Protein AF-A0AAC9B330-F1 (afdb_monomer_lite)

Secondary structure (DSSP, 8-state):
--GGG----EEETTEEE-PPPGGG-PPTT--EEEEE-TTS-EEEEEPPS-TTTTPPTTTT------SS----------

Sequence (78 aa):
MNDENVSKVRKLGNSVAITLPKKLNVSVGQEFIIVKKENGSITLIPKVENYFKNAKPGEFYTPEINVDYIPSGDEASK

pLDDT: mean 80.66, std 14.72, range [44.34, 97.31]

Organism: NCBI:txid51663

Structure (mmCIF, N/CA/C/O backbone):
data_AF-A0AAC9B330-F1
#
_entry.id   AF-A0AAC9B330-F1
#
loop_
_atom_site.group_PDB
_atom_site.id
_atom_site.type_symbol
_atom_site.label_atom_id
_atom_site.label_alt_id
_atom_site.label_comp_id
_atom_site.label_asym_id
_atom_site.label_entity_id
_atom_site.label_seq_id
_atom_site.pdbx_PDB_ins_code
_atom_site.Cartn_x
_atom_site.Cartn_y
_atom_site.Cartn_z
_atom_site.occupancy
_atom_site.B_iso_or_equiv
_atom_site.auth_seq_id
_atom_site.auth_comp_id
_atom_site.auth_asym_id
_atom_site.auth_atom_id
_atom_site.pdbx_PDB_model_num
ATOM 1 N N . MET A 1 1 ? -16.766 13.239 4.060 1.00 52.09 1 MET A N 1
ATOM 2 C CA . MET A 1 1 ? -15.952 12.116 3.550 1.00 52.09 1 MET A CA 1
ATOM 3 C C . MET A 1 1 ? -16.672 10.863 4.002 1.00 52.09 1 MET A C 1
ATOM 5 O O . MET A 1 1 ? -16.828 10.709 5.202 1.00 52.09 1 MET A O 1
ATOM 9 N N . ASN A 1 2 ? -17.243 10.079 3.088 1.00 52.47 2 ASN A N 1
ATOM 10 C CA . ASN A 1 2 ? -18.026 8.902 3.470 1.00 52.47 2 ASN A CA 1
ATOM 11 C C . ASN A 1 2 ? -17.109 7.860 4.133 1.00 52.47 2 ASN A C 1
ATOM 13 O O . ASN A 1 2 ? -16.006 7.609 3.637 1.00 52.47 2 ASN A O 1
ATOM 17 N N . ASP A 1 3 ? -17.572 7.238 5.219 1.00 60.84 3 ASP A N 1
ATOM 18 C CA . ASP A 1 3 ? -16.805 6.256 6.007 1.00 60.84 3 ASP A CA 1
ATOM 19 C C . ASP A 1 3 ? -16.401 5.000 5.208 1.00 60.84 3 ASP A C 1
ATOM 21 O O . ASP A 1 3 ? -15.518 4.246 5.607 1.00 60.84 3 ASP A O 1
ATOM 25 N N . GLU A 1 4 ? -16.974 4.808 4.018 1.00 64.94 4 GLU A N 1
ATOM 26 C CA . GLU A 1 4 ? -16.689 3.720 3.071 1.00 64.94 4 GLU A CA 1
ATOM 27 C C . GLU A 1 4 ? -15.251 3.689 2.506 1.00 64.94 4 GLU A C 1
ATOM 29 O O . GLU A 1 4 ? -14.892 2.771 1.764 1.00 64.94 4 GLU A O 1
ATOM 34 N N . ASN A 1 5 ? -14.429 4.695 2.822 1.00 73.44 5 ASN A N 1
ATOM 35 C CA . ASN A 1 5 ? -13.011 4.782 2.451 1.00 73.44 5 ASN A CA 1
ATOM 36 C C . ASN A 1 5 ? -12.070 4.842 3.661 1.00 73.44 5 ASN A C 1
ATOM 38 O O . ASN A 1 5 ? -10.874 5.080 3.497 1.00 73.44 5 ASN A O 1
ATOM 42 N N . VAL A 1 6 ? -12.586 4.642 4.873 1.00 86.69 6 VAL A N 1
ATOM 43 C CA . VAL A 1 6 ? -11.786 4.710 6.094 1.00 86.69 6 VAL A CA 1
ATOM 44 C C . VAL A 1 6 ? -11.427 3.296 6.533 1.00 86.69 6 VAL A C 1
ATOM 46 O O . VAL A 1 6 ? -12.272 2.412 6.637 1.00 86.69 6 VAL A O 1
ATOM 49 N N . SER A 1 7 ? -10.145 3.056 6.791 1.00 90.69 7 SER A N 1
ATOM 50 C CA . SER A 1 7 ? -9.664 1.796 7.354 1.00 90.69 7 SER A CA 1
ATOM 51 C C . SER A 1 7 ? -8.747 2.073 8.528 1.00 90.69 7 SER A C 1
ATOM 53 O O . SER A 1 7 ? -7.849 2.909 8.463 1.00 90.69 7 SER A O 1
ATOM 55 N N . LYS A 1 8 ? -8.994 1.367 9.631 1.00 93.31 8 LYS A N 1
ATOM 56 C CA . LYS A 1 8 ? -8.212 1.514 10.854 1.00 93.31 8 LYS A CA 1
ATOM 57 C C . LYS A 1 8 ? -6.967 0.639 10.781 1.00 93.31 8 LYS A C 1
ATOM 59 O O . LYS A 1 8 ? -7.061 -0.556 10.500 1.00 93.31 8 LYS A O 1
ATOM 64 N N . VAL A 1 9 ? -5.819 1.233 11.087 1.00 95.44 9 VAL A N 1
ATOM 65 C CA . VAL A 1 9 ? -4.547 0.518 11.220 1.00 95.44 9 VAL A CA 1
ATOM 66 C C . VAL A 1 9 ? -4.624 -0.467 12.391 1.00 95.44 9 VAL A C 1
ATOM 68 O O . VAL A 1 9 ? -5.149 -0.141 13.458 1.00 95.44 9 VAL A O 1
ATOM 71 N N . ARG A 1 10 ? -4.106 -1.682 12.194 1.00 96.38 10 ARG A N 1
ATOM 72 C CA . ARG A 1 10 ? -4.051 -2.748 13.205 1.00 96.38 10 ARG A CA 1
ATOM 73 C C . ARG A 1 10 ? -2.609 -3.200 13.418 1.00 96.38 10 ARG A C 1
ATOM 75 O O . ARG A 1 10 ? -1.831 -3.240 12.469 1.00 96.38 10 ARG A O 1
ATOM 82 N N . LYS A 1 11 ? -2.253 -3.555 14.655 1.00 97.31 11 LYS A N 1
ATOM 83 C CA . LYS A 1 11 ? -0.942 -4.135 14.983 1.00 97.31 11 LYS A CA 1
ATOM 84 C C . LYS A 1 11 ? -0.878 -5.582 14.488 1.00 97.31 11 LYS A C 1
ATOM 86 O O . LYS A 1 11 ? -1.806 -6.349 14.727 1.00 97.31 11 LYS A O 1
ATOM 91 N N . LEU A 1 12 ? 0.222 -5.943 13.838 1.00 96.12 12 LEU A N 1
ATOM 92 C CA . LEU A 1 12 ? 0.531 -7.295 13.387 1.00 96.12 12 LEU A CA 1
ATOM 93 C C . LEU A 1 12 ? 1.978 -7.610 13.782 1.00 96.12 12 LEU A C 1
ATOM 95 O O . LEU A 1 12 ? 2.920 -7.180 13.120 1.00 96.12 12 LEU A O 1
ATOM 99 N N . GLY A 1 13 ? 2.163 -8.300 14.910 1.00 95.25 13 GLY A N 1
ATOM 100 C CA . GLY A 1 13 ? 3.494 -8.545 15.476 1.00 95.25 13 GLY A CA 1
ATOM 101 C C . GLY A 1 13 ? 4.236 -7.241 15.801 1.00 95.25 13 GLY A C 1
ATOM 102 O O . GLY A 1 13 ? 3.721 -6.402 16.544 1.00 95.25 13 GLY A O 1
ATOM 103 N N . ASN A 1 14 ? 5.434 -7.074 15.229 1.00 96.31 14 ASN A N 1
ATOM 104 C CA . ASN A 1 14 ? 6.244 -5.849 15.322 1.00 96.31 14 ASN A CA 1
ATOM 105 C C . ASN A 1 14 ? 5.969 -4.850 14.176 1.00 96.31 14 ASN A C 1
ATOM 107 O O . ASN A 1 14 ? 6.776 -3.976 13.875 1.00 96.31 14 ASN A O 1
ATOM 111 N N . SER A 1 15 ? 4.851 -5.006 13.475 1.00 95.00 15 SER A N 1
ATOM 112 C CA . SER A 1 15 ? 4.477 -4.173 12.335 1.00 95.00 15 SER A CA 1
ATOM 113 C C . SER A 1 15 ? 3.018 -3.746 12.435 1.00 95.00 15 SER A C 1
ATOM 115 O O . SER A 1 15 ? 2.305 -4.065 13.393 1.00 95.00 15 SER A O 1
ATOM 117 N N . VAL A 1 16 ? 2.567 -2.986 11.443 1.00 95.44 16 VAL A N 1
ATOM 118 C CA . VAL A 1 16 ? 1.175 -2.571 11.312 1.00 95.44 16 VAL A CA 1
ATOM 119 C C . VAL A 1 16 ? 0.632 -2.970 9.949 1.00 95.44 16 VAL A C 1
ATOM 121 O O . VAL A 1 16 ? 1.370 -3.037 8.971 1.00 95.44 16 VAL A O 1
ATOM 124 N N . ALA A 1 17 ? -0.670 -3.218 9.891 1.00 94.19 17 ALA A N 1
ATOM 125 C CA . ALA A 1 17 ? -1.398 -3.521 8.673 1.00 94.19 17 ALA A CA 1
ATOM 126 C C . ALA A 1 17 ? -2.604 -2.587 8.540 1.00 94.19 17 ALA A C 1
ATOM 128 O O . ALA A 1 17 ? -3.248 -2.232 9.531 1.00 94.19 17 ALA A O 1
ATOM 129 N N . ILE A 1 18 ? -2.927 -2.218 7.303 1.00 93.69 18 ILE A N 1
ATOM 130 C CA . ILE A 1 18 ? -4.169 -1.534 6.948 1.00 93.69 18 ILE A CA 1
ATOM 131 C C . ILE A 1 18 ? -4.974 -2.435 6.017 1.00 93.69 18 ILE A C 1
ATOM 133 O O . ILE A 1 18 ? -4.422 -3.102 5.145 1.00 93.69 18 ILE A O 1
ATOM 137 N N . THR A 1 19 ? -6.286 -2.487 6.221 1.00 92.00 19 THR A N 1
ATOM 138 C CA . THR A 1 19 ? -7.178 -3.199 5.306 1.00 92.00 19 THR A CA 1
ATOM 139 C C . THR A 1 19 ? -7.424 -2.333 4.081 1.00 92.00 19 THR A C 1
ATOM 141 O O . THR A 1 19 ? -7.774 -1.164 4.211 1.00 92.00 19 THR A O 1
ATOM 144 N N . LEU A 1 20 ? -7.240 -2.902 2.893 1.00 91.19 20 LEU A N 1
ATOM 145 C CA . LEU A 1 20 ? -7.580 -2.233 1.644 1.00 91.19 20 LEU A CA 1
ATOM 146 C C . LEU A 1 20 ? -9.014 -2.614 1.240 1.00 91.19 20 LEU A C 1
ATOM 148 O O . LEU A 1 20 ? -9.344 -3.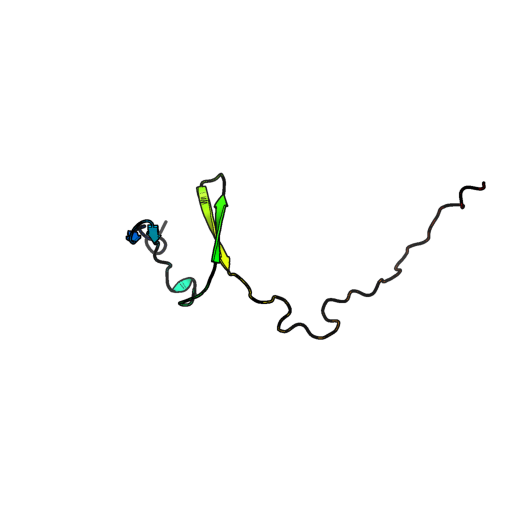804 1.235 1.00 91.19 20 LEU A O 1
ATOM 152 N N . PRO A 1 21 ? -9.886 -1.643 0.912 1.00 89.44 21 PRO A N 1
ATOM 153 C CA . PRO A 1 21 ? -11.223 -1.929 0.402 1.00 89.44 21 PRO A CA 1
ATOM 154 C C . PRO A 1 21 ? -11.190 -2.798 -0.863 1.00 89.44 21 PRO A C 1
ATOM 156 O O . PRO A 1 21 ? -10.405 -2.536 -1.773 1.00 89.44 21 PRO A O 1
ATOM 159 N N . LYS A 1 22 ? -12.105 -3.774 -0.978 1.00 87.75 22 LYS A N 1
ATOM 160 C CA . LYS A 1 22 ? -12.179 -4.690 -2.139 1.00 87.75 22 LYS A CA 1
ATOM 161 C C . LYS A 1 22 ? -12.285 -3.972 -3.488 1.00 87.75 22 LYS A C 1
ATOM 163 O O . LYS A 1 22 ? -11.725 -4.447 -4.465 1.00 87.75 22 LYS A O 1
ATOM 168 N N . LYS A 1 23 ? -12.945 -2.809 -3.532 1.00 88.12 23 LYS A N 1
ATOM 169 C CA . LYS A 1 23 ? -13.093 -1.979 -4.743 1.00 88.12 23 LYS A CA 1
ATOM 170 C C . LYS A 1 23 ? -11.769 -1.494 -5.348 1.00 88.12 23 LYS A C 1
ATOM 172 O O . LYS A 1 23 ? -11.765 -1.046 -6.486 1.00 88.12 23 LYS A O 1
ATOM 177 N N . LEU A 1 24 ? -10.664 -1.574 -4.601 1.00 89.19 24 LEU A N 1
ATOM 178 C CA . LEU A 1 24 ? -9.325 -1.268 -5.108 1.00 89.19 24 LEU A CA 1
ATOM 179 C C . LEU A 1 24 ? -8.717 -2.417 -5.932 1.00 89.19 24 L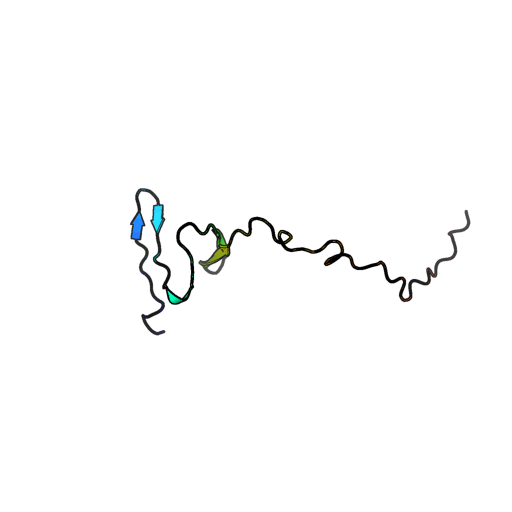EU A C 1
ATOM 181 O O . LEU A 1 24 ? -7.642 -2.235 -6.489 1.00 89.19 24 LEU A O 1
ATOM 185 N N . ASN A 1 25 ? -9.379 -3.581 -6.012 1.00 89.56 25 ASN A N 1
ATOM 186 C CA . ASN A 1 25 ? -8.971 -4.736 -6.823 1.00 89.56 25 ASN A CA 1
ATOM 187 C C . ASN A 1 25 ? -7.523 -5.208 -6.580 1.00 89.56 25 ASN A C 1
ATOM 189 O O . ASN A 1 25 ? -6.870 -5.736 -7.478 1.00 89.56 25 ASN A O 1
ATOM 193 N N . VAL A 1 26 ? -7.020 -5.036 -5.354 1.00 90.81 26 VAL A N 1
ATOM 194 C CA . VAL A 1 26 ? -5.710 -5.554 -4.945 1.00 90.81 26 VAL A CA 1
ATOM 195 C C . VAL A 1 26 ? -5.826 -7.047 -4.661 1.00 90.81 26 VAL A C 1
ATOM 197 O O . VAL A 1 26 ? -6.652 -7.468 -3.847 1.00 90.81 26 VAL A O 1
ATOM 200 N N . SER A 1 27 ? -4.996 -7.844 -5.330 1.00 90.81 27 SER A N 1
ATOM 201 C CA . SER A 1 27 ? -5.009 -9.303 -5.199 1.00 90.81 27 SER A CA 1
ATOM 202 C C . SER A 1 27 ? -4.174 -9.775 -4.007 1.00 90.81 27 SER A C 1
ATOM 204 O O . SER A 1 27 ? -3.198 -9.136 -3.612 1.00 90.81 27 SER A O 1
ATOM 206 N N . VAL A 1 28 ? -4.539 -10.925 -3.433 1.00 89.81 28 VAL A N 1
ATOM 207 C CA . VAL A 1 28 ? -3.727 -11.575 -2.392 1.00 89.81 28 VAL A CA 1
ATOM 208 C C . VAL A 1 28 ? -2.355 -11.925 -2.975 1.00 89.81 28 VAL A C 1
ATOM 210 O O . VAL A 1 28 ? -2.274 -12.493 -4.060 1.00 89.81 28 VAL A O 1
ATOM 213 N N . GLY A 1 29 ? -1.286 -11.574 -2.258 1.00 90.62 29 GLY A N 1
ATOM 214 C CA . GLY A 1 29 ? 0.096 -11.809 -2.691 1.00 90.62 29 GLY A CA 1
ATOM 215 C C . GLY A 1 29 ? 0.679 -10.737 -3.619 1.00 90.62 29 GLY A C 1
ATOM 216 O O . GLY A 1 29 ? 1.850 -10.828 -3.966 1.00 90.62 29 GLY A O 1
ATOM 217 N N . GLN A 1 30 ? -0.087 -9.709 -4.000 1.00 91.56 30 GLN A N 1
ATOM 218 C CA . GLN A 1 30 ? 0.439 -8.598 -4.794 1.00 91.56 30 GLN A CA 1
ATOM 219 C C . GLN A 1 30 ? 1.472 -7.785 -3.993 1.00 91.56 30 GLN A C 1
ATOM 221 O O . GLN A 1 30 ? 1.177 -7.290 -2.904 1.00 91.56 30 GLN A O 1
ATOM 226 N N . GLU A 1 31 ? 2.675 -7.626 -4.549 1.00 93.94 31 GLU A N 1
ATOM 227 C CA . GLU A 1 31 ? 3.760 -6.852 -3.938 1.00 93.94 31 GLU A CA 1
ATOM 228 C C . GLU A 1 31 ? 3.693 -5.368 -4.320 1.00 93.94 31 GLU A C 1
ATOM 230 O O . GLU A 1 31 ? 3.368 -5.004 -5.455 1.00 93.94 31 GLU A O 1
ATOM 235 N N . PHE A 1 32 ? 4.065 -4.501 -3.375 1.00 93.94 32 PHE A N 1
ATOM 236 C CA . PHE A 1 32 ? 4.111 -3.054 -3.571 1.00 93.94 32 PHE A CA 1
ATOM 237 C C . PHE A 1 32 ? 5.405 -2.459 -3.025 1.00 93.94 32 PHE A C 1
ATOM 239 O O . PHE A 1 32 ? 5.883 -2.844 -1.960 1.00 93.94 32 PHE A O 1
ATOM 246 N N . ILE A 1 33 ? 5.911 -1.442 -3.716 1.00 94.69 33 ILE A N 1
ATOM 247 C CA . ILE A 1 33 ? 6.860 -0.483 -3.156 1.00 94.69 33 ILE A CA 1
ATOM 248 C C . ILE A 1 33 ? 6.052 0.536 -2.347 1.00 94.69 33 ILE A C 1
ATOM 250 O O . ILE A 1 33 ? 5.060 1.084 -2.836 1.00 94.69 33 ILE A O 1
ATOM 254 N N . ILE A 1 34 ? 6.473 0.787 -1.107 1.00 94.75 34 ILE A N 1
ATOM 255 C CA . ILE A 1 34 ? 5.805 1.713 -0.187 1.00 94.75 34 ILE A CA 1
ATOM 256 C C . ILE A 1 34 ? 6.647 2.980 -0.062 1.00 94.75 34 ILE A C 1
ATOM 258 O O . ILE A 1 34 ? 7.804 2.920 0.346 1.00 94.75 34 ILE A O 1
ATOM 262 N N . VAL A 1 35 ? 6.053 4.134 -0.372 1.00 96.69 35 VAL A N 1
ATOM 263 C CA . VAL A 1 35 ? 6.716 5.444 -0.273 1.00 96.69 35 VAL A CA 1
ATOM 264 C C . VAL A 1 35 ? 5.913 6.360 0.640 1.00 96.69 35 VAL A C 1
ATOM 266 O O . VAL A 1 35 ? 4.725 6.583 0.405 1.00 96.69 35 VAL A O 1
ATOM 269 N N . LYS A 1 36 ? 6.562 6.928 1.661 1.00 96.19 36 LYS A N 1
ATOM 270 C CA . LYS A 1 36 ? 5.991 7.997 2.489 1.00 96.19 36 LYS A CA 1
ATOM 271 C C . LYS A 1 36 ? 6.453 9.347 1.947 1.00 96.19 36 LYS A C 1
ATOM 273 O O . LYS A 1 36 ? 7.651 9.605 1.898 1.00 96.19 36 LYS A O 1
ATOM 278 N N . LYS A 1 37 ? 5.510 10.198 1.547 1.00 96.31 37 LYS A N 1
ATOM 279 C CA . LYS A 1 37 ? 5.795 11.567 1.094 1.00 96.31 37 LYS A CA 1
ATOM 280 C C . LYS A 1 37 ? 5.846 12.534 2.279 1.00 96.31 37 LYS A C 1
ATOM 282 O O . LYS A 1 37 ? 5.308 12.247 3.349 1.00 96.31 37 LYS A O 1
ATOM 287 N N . GLU A 1 38 ? 6.441 13.706 2.067 1.00 96.94 38 GLU A N 1
ATOM 288 C CA . GLU A 1 38 ? 6.570 14.761 3.086 1.00 96.94 38 GLU A CA 1
ATOM 289 C C . GLU A 1 38 ? 5.216 15.238 3.626 1.00 96.94 38 GLU A C 1
ATOM 291 O O . GLU A 1 38 ? 5.067 15.455 4.824 1.00 96.94 38 GLU A O 1
ATOM 296 N N . ASN A 1 39 ? 4.188 15.290 2.772 1.00 95.06 39 ASN A N 1
ATOM 297 C CA . ASN A 1 39 ? 2.818 15.636 3.166 1.00 95.06 39 ASN A CA 1
ATOM 298 C C . ASN A 1 39 ? 2.103 14.546 3.997 1.00 95.06 39 ASN A C 1
ATOM 300 O O . ASN A 1 39 ? 0.897 14.628 4.219 1.00 95.06 39 ASN A O 1
ATOM 304 N N . GLY A 1 40 ? 2.814 13.491 4.403 1.00 93.50 40 GLY A N 1
ATOM 305 C CA . GLY A 1 40 ? 2.290 12.391 5.207 1.00 93.50 40 GLY A CA 1
ATOM 306 C C . GLY A 1 40 ? 1.539 11.317 4.420 1.00 93.50 40 GLY A C 1
ATOM 307 O O . GLY A 1 40 ? 1.185 10.293 5.005 1.00 93.50 40 GLY A O 1
ATOM 308 N N . SER A 1 41 ? 1.321 11.494 3.113 1.00 94.62 41 SER A N 1
ATOM 309 C CA . SER A 1 41 ? 0.682 10.463 2.289 1.00 94.62 41 SER A CA 1
ATOM 310 C C . SER A 1 41 ? 1.577 9.232 2.125 1.00 94.62 41 SER A C 1
ATOM 312 O O . SER A 1 41 ? 2.800 9.332 1.998 1.00 94.62 41 SER A O 1
ATOM 314 N N . ILE A 1 42 ? 0.950 8.055 2.107 1.00 94.75 42 ILE A N 1
ATOM 315 C CA . ILE A 1 42 ? 1.598 6.779 1.798 1.00 94.75 42 ILE A CA 1
AT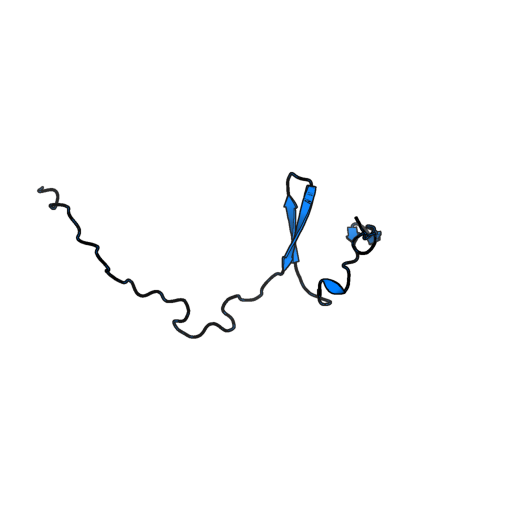OM 316 C C . ILE A 1 42 ? 1.134 6.359 0.407 1.00 94.75 42 ILE A C 1
ATOM 318 O O . ILE A 1 42 ? -0.062 6.227 0.161 1.00 94.75 42 ILE A O 1
ATOM 322 N N . THR A 1 43 ? 2.080 6.166 -0.506 1.00 94.50 43 THR A N 1
ATOM 323 C CA . THR A 1 43 ? 1.819 5.670 -1.860 1.00 94.50 43 THR A CA 1
ATOM 324 C C . THR A 1 43 ? 2.206 4.198 -1.940 1.00 94.50 43 THR A C 1
ATOM 326 O O . THR A 1 43 ? 3.300 3.827 -1.517 1.00 94.50 43 THR A O 1
ATOM 329 N N . LEU A 1 44 ? 1.308 3.379 -2.490 1.00 93.81 44 LEU A N 1
ATOM 330 C CA . LEU A 1 44 ? 1.544 1.971 -2.800 1.00 93.81 44 LEU A CA 1
ATOM 331 C C . LEU A 1 44 ? 1.721 1.842 -4.313 1.00 93.81 44 LEU A C 1
ATOM 333 O O . LEU A 1 44 ? 0.790 2.122 -5.065 1.00 93.81 44 LEU A O 1
ATOM 337 N N . ILE A 1 45 ? 2.907 1.438 -4.758 1.00 93.06 45 ILE A N 1
ATOM 338 C CA . ILE A 1 45 ? 3.232 1.293 -6.181 1.00 93.06 45 ILE A CA 1
ATOM 339 C C . ILE A 1 45 ? 3.365 -0.204 -6.477 1.00 93.06 45 ILE A C 1
ATOM 341 O O . ILE A 1 45 ? 4.276 -0.822 -5.926 1.00 93.06 45 ILE A O 1
ATOM 345 N N . PRO A 1 46 ? 2.478 -0.813 -7.288 1.00 91.75 46 PRO A N 1
ATOM 346 C CA . PRO A 1 46 ? 2.576 -2.228 -7.628 1.00 91.75 46 PRO A CA 1
ATOM 347 C C . PRO A 1 46 ? 3.942 -2.552 -8.225 1.00 91.75 46 PRO A C 1
ATOM 349 O O . PRO A 1 46 ? 4.413 -1.852 -9.124 1.00 91.75 46 PRO A O 1
ATOM 352 N N . LYS A 1 47 ? 4.570 -3.626 -7.756 1.00 89.69 47 LYS A N 1
ATOM 353 C CA . LYS A 1 47 ? 5.785 -4.131 -8.386 1.00 89.69 47 LYS A CA 1
ATOM 354 C C . LYS A 1 47 ? 5.392 -4.861 -9.668 1.00 89.69 47 LYS A C 1
ATOM 356 O O . LYS A 1 47 ? 4.650 -5.838 -9.630 1.00 89.69 47 LYS A O 1
ATOM 361 N N . VAL A 1 48 ? 5.874 -4.374 -10.805 1.00 82.06 48 VAL A N 1
ATOM 362 C CA . VAL A 1 48 ? 5.678 -5.027 -12.102 1.00 82.06 48 VAL A CA 1
ATOM 363 C C . VAL A 1 48 ? 6.913 -5.873 -1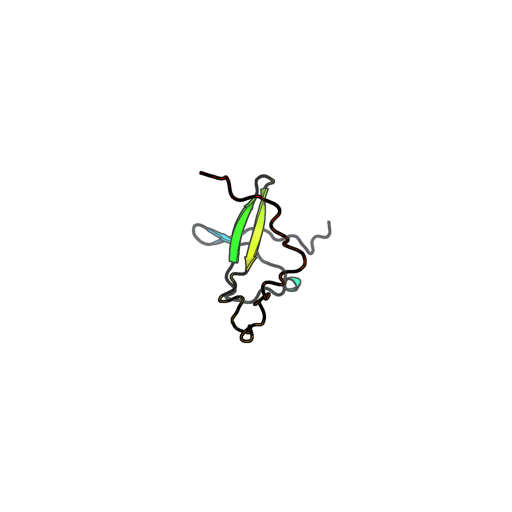2.387 1.00 82.06 48 VAL A C 1
ATOM 365 O O . VAL A 1 48 ? 8.017 -5.340 -12.433 1.00 82.06 48 VAL A O 1
ATOM 368 N N . GLU A 1 49 ? 6.736 -7.187 -12.552 1.00 69.75 49 GLU A N 1
ATOM 369 C CA . GLU A 1 49 ? 7.852 -8.116 -12.793 1.00 69.75 49 GLU A CA 1
ATOM 370 C C . GLU A 1 49 ? 8.620 -7.792 -14.079 1.00 69.75 49 GLU A C 1
ATOM 372 O O . GLU A 1 49 ? 9.840 -7.920 -14.109 1.00 69.75 49 GLU A O 1
ATOM 377 N N . ASN A 1 50 ? 7.922 -7.378 -15.143 1.00 71.44 50 ASN A N 1
ATOM 378 C CA . ASN A 1 50 ? 8.545 -6.989 -16.404 1.00 71.44 50 ASN A CA 1
ATOM 379 C C . ASN A 1 50 ? 7.564 -6.190 -17.279 1.00 71.44 50 ASN A C 1
ATOM 381 O O . ASN A 1 50 ? 6.615 -6.752 -17.829 1.00 71.44 50 ASN A O 1
ATOM 385 N N . TYR A 1 51 ? 7.817 -4.890 -17.445 1.00 65.38 51 TYR A N 1
ATOM 386 C CA . TYR A 1 51 ? 7.023 -4.000 -18.305 1.00 65.38 51 TYR A CA 1
ATOM 387 C C . TYR A 1 51 ? 7.035 -4.412 -19.785 1.00 65.38 51 TYR A C 1
ATOM 389 O O . TYR A 1 51 ? 6.117 -4.079 -20.526 1.00 65.38 51 TYR A O 1
ATOM 397 N N . PHE A 1 52 ? 8.039 -5.183 -20.201 1.00 71.31 52 PHE A N 1
ATOM 398 C CA . PHE A 1 52 ? 8.253 -5.619 -21.577 1.00 71.31 52 PHE A CA 1
ATOM 399 C C . PHE A 1 52 ? 7.872 -7.084 -21.810 1.00 71.31 52 PHE A C 1
ATOM 401 O O . PHE A 1 52 ? 8.152 -7.623 -22.875 1.00 71.31 52 PHE A O 1
ATOM 408 N N . LYS A 1 53 ? 7.222 -7.757 -20.847 1.00 71.69 53 LYS A N 1
ATOM 409 C CA . LYS A 1 53 ? 6.861 -9.184 -20.975 1.00 71.69 53 LYS A CA 1
ATOM 410 C C . LYS A 1 53 ? 6.019 -9.483 -22.220 1.00 71.69 53 LYS A C 1
ATOM 412 O O . LYS A 1 53 ? 6.137 -10.562 -22.787 1.00 71.69 53 LYS A O 1
ATOM 417 N N . ASN A 1 54 ? 5.192 -8.522 -22.630 1.00 73.25 54 ASN A N 1
ATOM 418 C CA . ASN A 1 54 ? 4.337 -8.616 -23.813 1.00 73.25 54 ASN A CA 1
ATOM 419 C C . ASN A 1 54 ? 4.806 -7.706 -24.956 1.00 73.25 54 ASN A C 1
ATOM 421 O O . ASN A 1 54 ? 4.067 -7.534 -25.923 1.00 73.25 54 ASN A O 1
ATOM 425 N N . ALA A 1 55 ? 5.995 -7.109 -24.834 1.00 75.94 55 ALA A N 1
ATOM 426 C CA . ALA A 1 55 ? 6.543 -6.256 -25.872 1.00 75.94 55 ALA A CA 1
ATOM 427 C C . ALA A 1 55 ? 6.845 -7.097 -27.111 1.00 75.94 55 ALA A C 1
ATOM 429 O O . ALA A 1 55 ? 7.540 -8.115 -27.037 1.00 75.94 55 ALA A O 1
ATOM 430 N N . LYS A 1 56 ? 6.348 -6.663 -28.263 1.00 78.00 56 LYS A N 1
ATOM 431 C CA . LYS A 1 56 ? 6.749 -7.228 -29.547 1.00 78.00 56 LYS A CA 1
ATOM 432 C C . LYS A 1 56 ? 8.145 -6.712 -29.912 1.00 78.00 56 LYS A C 1
ATOM 434 O O . LYS A 1 56 ? 8.494 -5.579 -29.563 1.00 78.00 56 LYS A O 1
ATOM 439 N N . PRO A 1 57 ? 8.954 -7.500 -30.642 1.00 75.94 57 PRO A N 1
ATOM 440 C CA . PRO A 1 57 ? 10.211 -7.008 -31.192 1.00 75.94 57 PRO A CA 1
ATOM 441 C C . PRO A 1 57 ? 9.987 -5.703 -31.970 1.00 75.94 57 PRO A C 1
ATOM 443 O O . PRO A 1 57 ? 9.143 -5.654 -32.862 1.00 75.94 57 PRO A O 1
ATOM 446 N N . GLY A 1 58 ? 10.713 -4.644 -31.602 1.00 73.69 58 GLY A N 1
ATOM 447 C CA . GLY A 1 58 ? 10.608 -3.328 -32.241 1.00 73.69 58 GLY A CA 1
ATOM 448 C C . GLY A 1 58 ? 9.459 -2.429 -31.763 1.00 73.69 58 GLY A C 1
ATOM 449 O O . GLY A 1 58 ? 9.377 -1.301 -32.228 1.00 73.69 58 GLY A O 1
ATOM 450 N N . GLU A 1 59 ? 8.607 -2.854 -30.820 1.00 74.75 59 GLU A N 1
ATOM 451 C CA . GLU A 1 59 ? 7.451 -2.054 -30.357 1.00 74.75 59 GLU A CA 1
ATOM 452 C C . GLU A 1 59 ? 7.842 -0.717 -29.707 1.00 74.75 59 GLU A C 1
ATOM 454 O O . GLU A 1 59 ? 7.113 0.265 -29.810 1.00 74.75 59 GLU A O 1
ATOM 459 N N . PHE A 1 60 ? 9.020 -0.664 -29.086 1.00 71.06 60 PHE A N 1
ATOM 460 C CA . PHE A 1 60 ? 9.577 0.545 -28.471 1.00 71.06 60 PHE A CA 1
ATOM 461 C C . PHE A 1 60 ? 10.782 1.101 -29.241 1.00 71.06 60 PHE A C 1
ATOM 463 O O . PHE A 1 60 ? 11.498 1.958 -28.731 1.00 71.06 60 PHE A O 1
ATOM 470 N N . TYR A 1 61 ? 11.034 0.600 -30.454 1.00 73.44 61 TYR A N 1
ATOM 471 C CA . TYR A 1 61 ? 12.073 1.141 -31.318 1.00 73.44 61 TYR A CA 1
ATOM 472 C C . TYR A 1 61 ? 11.513 2.349 -32.067 1.00 73.44 61 TYR A C 1
ATOM 474 O O . TYR A 1 61 ? 10.745 2.209 -33.016 1.00 73.44 61 TYR A O 1
ATOM 482 N N . THR A 1 62 ? 11.901 3.547 -31.645 1.00 70.38 62 THR A N 1
ATOM 483 C CA . THR A 1 62 ? 11.779 4.743 -32.478 1.00 70.38 62 THR A CA 1
ATOM 484 C C . THR A 1 62 ? 12.985 4.784 -33.413 1.00 70.38 62 THR A C 1
ATOM 486 O O . THR A 1 62 ? 14.097 4.983 -32.914 1.00 70.38 62 THR A O 1
ATOM 489 N N . PRO A 1 63 ? 12.815 4.584 -34.735 1.00 71.50 63 PRO A N 1
ATOM 490 C CA . PRO A 1 63 ? 13.900 4.844 -35.669 1.00 71.50 63 PRO A CA 1
ATOM 491 C C . PRO A 1 63 ? 14.347 6.296 -35.509 1.00 71.50 63 PRO A C 1
ATOM 493 O O . PRO A 1 63 ? 13.516 7.182 -35.290 1.00 71.50 63 PRO A O 1
ATOM 496 N N . GLU A 1 64 ? 15.650 6.539 -35.626 1.00 68.38 64 GLU A N 1
ATOM 497 C CA . GLU A 1 64 ? 16.183 7.891 -35.762 1.00 68.38 64 GLU A CA 1
ATOM 498 C C . GLU A 1 64 ? 15.654 8.473 -37.076 1.00 68.38 64 GLU A C 1
ATOM 500 O O . GLU A 1 64 ? 16.224 8.297 -38.152 1.00 68.38 64 GLU A O 1
ATOM 505 N N . ILE A 1 65 ? 14.492 9.120 -37.009 1.00 62.31 65 ILE A N 1
ATOM 506 C CA . ILE A 1 65 ? 14.024 9.976 -38.084 1.00 62.31 65 ILE A CA 1
ATOM 507 C C . ILE A 1 65 ? 14.920 11.206 -38.060 1.00 62.31 65 ILE A C 1
ATOM 509 O O . ILE A 1 65 ? 14.794 12.077 -37.204 1.00 62.31 65 ILE A O 1
ATOM 513 N N . ASN A 1 66 ? 15.840 11.248 -39.019 1.00 61.34 66 ASN A N 1
ATOM 514 C CA . ASN A 1 66 ? 16.630 12.419 -39.374 1.00 61.34 66 ASN A CA 1
ATOM 515 C C . ASN A 1 66 ? 15.704 13.465 -40.032 1.00 61.34 66 ASN A C 1
ATOM 517 O O . ASN A 1 66 ? 15.873 13.839 -41.189 1.00 61.34 66 ASN A O 1
ATOM 521 N N . VAL A 1 67 ? 14.639 13.859 -39.330 1.00 57.62 67 VAL A N 1
ATOM 522 C CA . VAL A 1 67 ? 13.768 14.960 -39.728 1.00 57.62 67 VAL A CA 1
ATOM 523 C C . VAL A 1 67 ? 14.443 16.238 -39.250 1.00 57.62 67 VAL A C 1
ATOM 525 O O . VAL A 1 67 ? 14.327 16.640 -38.098 1.00 57.62 67 VAL A O 1
ATOM 528 N N . ASP A 1 68 ? 15.220 16.814 -40.164 1.00 57.81 68 ASP A N 1
ATOM 529 C CA . ASP A 1 68 ? 15.738 18.184 -40.124 1.00 57.81 68 ASP A CA 1
ATOM 530 C C . ASP A 1 68 ? 17.002 18.458 -39.290 1.00 57.81 68 ASP A C 1
ATOM 532 O O . ASP A 1 68 ? 17.287 19.616 -38.975 1.00 57.81 68 ASP A O 1
ATOM 536 N N . TYR A 1 69 ? 17.844 17.454 -39.000 1.00 59.81 69 TYR A N 1
ATOM 537 C CA . TYR A 1 69 ? 19.210 17.755 -38.549 1.00 59.81 69 TYR A CA 1
ATOM 538 C C . TYR A 1 69 ? 20.093 18.141 -39.743 1.00 59.81 69 TYR A C 1
ATOM 540 O O . TYR A 1 69 ? 20.739 17.304 -40.372 1.00 59.81 69 TYR A O 1
ATOM 548 N N . ILE A 1 70 ? 20.115 19.436 -40.058 1.00 64.88 70 ILE A N 1
ATOM 549 C CA . ILE A 1 70 ? 21.157 20.042 -40.888 1.00 64.88 70 ILE A CA 1
ATOM 550 C C . ILE A 1 70 ? 22.247 20.517 -39.918 1.00 64.88 70 ILE A C 1
ATOM 552 O O . ILE A 1 70 ? 22.033 21.525 -39.240 1.00 64.88 70 ILE A O 1
ATOM 556 N N . PRO A 1 71 ? 23.395 19.826 -39.787 1.00 64.19 71 PRO A N 1
ATOM 557 C CA . PRO A 1 71 ? 24.504 20.353 -39.005 1.00 64.19 71 PRO A CA 1
ATOM 558 C C . PRO A 1 71 ? 24.993 21.650 -39.660 1.00 64.19 71 PRO A C 1
ATOM 560 O O . PRO A 1 71 ? 25.675 21.624 -40.679 1.00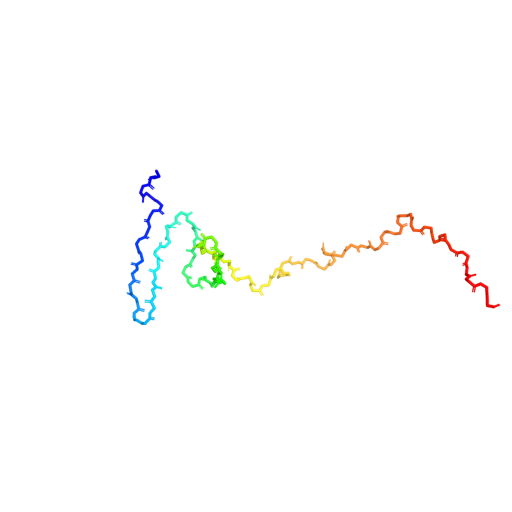 64.19 71 PRO A O 1
ATOM 563 N N . SER A 1 72 ? 24.626 22.802 -39.097 1.00 67.81 72 SER A N 1
ATOM 564 C CA . SER A 1 72 ? 25.209 24.093 -39.461 1.00 67.81 72 SER A CA 1
ATOM 565 C C . SER A 1 72 ? 26.364 24.389 -38.511 1.00 67.81 72 SER A C 1
ATOM 567 O O . SER A 1 72 ? 26.192 24.997 -37.453 1.00 67.81 72 SER A O 1
ATOM 569 N N . GLY A 1 73 ? 27.544 23.920 -38.883 1.00 62.56 73 GLY A N 1
ATOM 570 C CA . GLY A 1 73 ? 28.797 24.301 -38.257 1.00 62.56 73 GLY A CA 1
ATOM 571 C C . GLY A 1 73 ? 29.911 24.030 -39.246 1.00 62.56 73 GLY A C 1
ATOM 572 O O . GLY A 1 73 ? 30.127 22.874 -39.601 1.00 62.56 73 GLY A O 1
ATOM 573 N N . ASP A 1 74 ? 30.582 25.083 -39.709 1.00 60.72 74 ASP A N 1
ATOM 574 C CA . ASP A 1 74 ? 31.860 24.918 -40.391 1.00 60.72 74 ASP A CA 1
ATOM 575 C C . ASP A 1 74 ? 32.801 24.204 -39.419 1.00 60.72 74 ASP A C 1
ATOM 577 O O . ASP A 1 74 ? 32.924 24.605 -38.254 1.00 60.72 74 ASP A O 1
ATOM 581 N N . GLU A 1 75 ? 33.429 23.119 -39.876 1.00 61.78 75 GLU A N 1
ATOM 582 C CA . GLU A 1 75 ? 34.513 22.491 -39.131 1.00 61.78 75 GLU A CA 1
ATOM 583 C C . GLU A 1 75 ? 35.491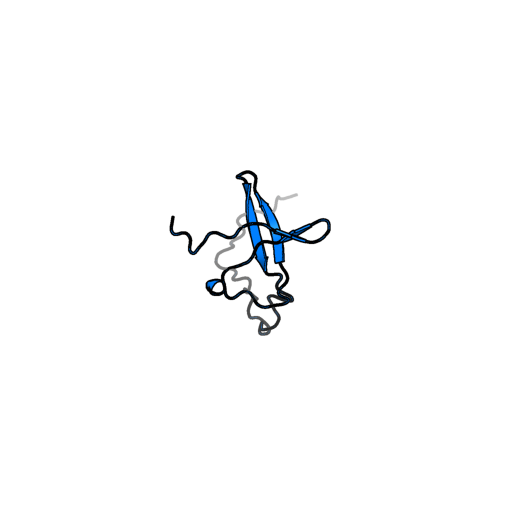 23.588 -38.713 1.00 61.78 75 GLU A C 1
ATOM 585 O O . GLU A 1 75 ? 35.953 24.375 -39.547 1.00 61.78 75 GLU A O 1
ATOM 590 N N . ALA A 1 76 ? 35.775 23.665 -37.410 1.00 61.25 76 ALA A N 1
ATOM 591 C CA . ALA A 1 76 ? 36.786 24.565 -36.888 1.00 61.25 76 ALA A CA 1
ATOM 592 C C . ALA A 1 76 ? 38.097 24.251 -37.615 1.00 61.25 76 ALA A C 1
ATOM 594 O O . ALA A 1 76 ? 38.749 23.238 -37.351 1.00 61.25 76 ALA A O 1
ATOM 595 N N . SER A 1 77 ? 38.422 25.101 -38.587 1.00 52.22 77 SER A N 1
ATOM 596 C CA . SER A 1 77 ? 39.625 24.996 -39.393 1.00 52.22 77 SER A CA 1
ATOM 597 C C . SER A 1 77 ? 40.815 25.096 -38.446 1.00 52.22 77 SER A C 1
ATOM 599 O O . SER A 1 77 ? 40.915 26.038 -37.657 1.00 52.22 77 SER A O 1
ATOM 601 N N . LYS A 1 78 ? 41.640 24.054 -38.481 1.00 44.34 78 LYS A N 1
ATOM 602 C CA . LYS A 1 78 ? 42.832 23.879 -37.657 1.00 44.34 78 LYS A CA 1
ATOM 603 C C . LYS A 1 78 ? 43.942 24.851 -38.045 1.00 44.34 78 LYS A C 1
ATOM 605 O O . LYS A 1 78 ? 44.082 25.111 -39.261 1.00 44.34 78 LYS A O 1
#

Foldseek 3Di:
DDCLQDWDWDDDPPDIDTDDDCVVVDDPPFDWDWDQDPVRDIDTHTDDPDPCPVPDVCNPDDPPPPPDPPPPDDPPDD

Radius of gyration: 24.7 Å; chains: 1; bounding box: 61×37×56 Å

InterPro domains:
  IPR007159 SpoVT-AbrB domain [PF04014] (9-50)
  IPR007159 SpoVT-AbrB domain [SM00966] (10-52)
  IPR037914 SpoVT-AbrB domain superfamily [SSF89447] (7-52)